Protein AF-A0A540K6C2-F1 (afdb_monomer_lite)

Secondary structure (DSSP, 8-state):
------PPPP-PPPPGGGGGGGGG-EEEEEEEEEEETTEEEEEEEEEEEEE--SSSSEEEEEEEEETTT--EEEEEEEEEEE-TTS-EEEEEEETTS-EEEEE-

pLDDT: mean 92.48, std 14.96, range [37.69, 98.94]

Radius of gyration: 16.46 Å; chains: 1; bounding box: 51×24×46 Å

InterPro domains:
  IPR012674 Calycin [G3DSA:2.40.128.20] (12-103)
  IPR012674 Calycin [SSF50814] (13-102)
  IPR014878 THAP4-like, heme-binding domain [PF08768] (18-102)
  IPR014878 THAP4-like, heme-binding domain [cd07828] (18-102)
  IPR045165 Nitrobindin family [PTHR15854] (7-102)

Foldseek 3Di:
DDDPDPDDDPPADAAPLCVVVCVQADKDKDKDWDDDPVDDIFIKIKIKHWDDNNDQKIKIKMWIAHPPPRHTDKIKIWIWHGDPVRKIWIWMDIPVGDIDIDID

Sequence (104 aa):
MEDVTATASPDIPMHPAIAPISYLLGTWKGQGEGGFPTINSFSYVEHLNFSHSGKPFIAYTQKTWKLNSGEPMHAESGFWRPKPDGSIEVVISQSTGLVEVQSF

Organism: Malus baccata (NCBI:txid106549)

Structure (mmCIF, N/CA/C/O backbone):
data_AF-A0A540K6C2-F1
#
_entry.id   AF-A0A540K6C2-F1
#
loop_
_atom_site.group_PDB
_atom_site.id
_atom_site.type_symbol
_atom_site.label_atom_id
_atom_site.label_alt_id
_atom_site.label_comp_id
_atom_site.label_asym_id
_atom_site.label_entity_id
_atom_site.label_seq_id
_atom_site.pdbx_PDB_ins_code
_atom_site.Cartn_x
_atom_site.Cartn_y
_atom_site.Cartn_z
_atom_site.occupancy
_atom_site.B_iso_or_equiv
_atom_site.auth_seq_id
_atom_site.auth_comp_id
_atom_site.auth_asym_id
_atom_site.auth_atom_id
_atom_site.pdbx_PDB_model_num
ATOM 1 N N . MET A 1 1 ? 31.796 0.067 12.458 1.00 40.25 1 MET A N 1
ATOM 2 C CA . MET A 1 1 ? 31.094 1.224 13.035 1.00 40.25 1 MET A CA 1
ATOM 3 C C . MET A 1 1 ? 29.620 0.875 12.930 1.00 40.25 1 MET A C 1
ATOM 5 O O . MET A 1 1 ? 29.098 0.869 11.829 1.00 40.25 1 MET A O 1
ATOM 9 N N . GLU A 1 2 ? 29.106 0.389 14.061 1.00 37.69 2 GLU A N 1
ATOM 10 C CA . GLU A 1 2 ? 27.723 0.044 14.440 1.00 37.69 2 GLU A CA 1
ATOM 11 C C . GLU A 1 2 ? 26.905 -0.898 13.536 1.00 37.69 2 GLU A C 1
ATOM 13 O O . GLU A 1 2 ? 26.323 -0.521 12.525 1.00 37.69 2 GLU A O 1
ATOM 18 N N . ASP A 1 3 ? 26.849 -2.152 13.993 1.00 41.78 3 ASP A N 1
ATOM 19 C CA . ASP A 1 3 ? 25.815 -3.139 13.694 1.00 41.78 3 ASP A CA 1
ATOM 20 C C . ASP A 1 3 ? 24.474 -2.605 14.224 1.00 41.78 3 ASP A C 1
ATOM 22 O O . ASP A 1 3 ? 24.268 -2.496 15.436 1.00 41.78 3 ASP A O 1
ATOM 26 N N . VAL A 1 4 ? 23.592 -2.171 13.321 1.00 49.88 4 VAL A N 1
ATOM 27 C CA . VAL A 1 4 ? 22.271 -1.643 13.678 1.00 49.88 4 VAL A CA 1
ATOM 28 C C . VAL A 1 4 ? 21.361 -2.834 13.964 1.00 49.88 4 VAL A C 1
ATOM 30 O O . VAL A 1 4 ? 20.581 -3.273 13.121 1.00 49.88 4 VAL A O 1
ATOM 33 N N . THR A 1 5 ? 21.481 -3.393 15.165 1.00 42.91 5 THR A N 1
ATOM 34 C CA . THR A 1 5 ? 20.510 -4.352 15.692 1.00 42.91 5 THR A CA 1
ATOM 35 C C . THR A 1 5 ? 19.124 -3.718 15.630 1.00 42.91 5 THR A C 1
ATOM 37 O O . THR A 1 5 ? 18.879 -2.700 16.280 1.00 42.91 5 THR A O 1
ATOM 40 N N . ALA A 1 6 ? 18.227 -4.307 14.835 1.00 47.50 6 ALA A N 1
ATOM 41 C CA . ALA A 1 6 ? 16.827 -3.917 14.776 1.00 47.50 6 ALA A CA 1
ATOM 42 C C . ALA A 1 6 ? 16.241 -3.972 16.193 1.00 47.50 6 ALA A C 1
ATOM 44 O O . ALA A 1 6 ? 16.102 -5.044 16.783 1.00 47.50 6 ALA A O 1
ATOM 45 N N . THR A 1 7 ? 15.941 -2.810 16.765 1.00 46.78 7 THR A N 1
ATOM 46 C CA . THR A 1 7 ? 15.244 -2.724 18.042 1.00 46.78 7 THR A CA 1
ATOM 47 C C . THR A 1 7 ? 13.846 -3.305 17.853 1.00 46.78 7 THR A C 1
ATOM 49 O O . THR A 1 7 ? 13.103 -2.899 16.956 1.00 46.78 7 THR A O 1
ATOM 52 N N . ALA A 1 8 ? 13.492 -4.300 18.671 1.00 49.19 8 ALA A N 1
ATOM 53 C CA . ALA A 1 8 ? 12.136 -4.828 18.701 1.00 49.19 8 ALA A CA 1
ATOM 54 C C . ALA A 1 8 ? 11.179 -3.662 18.984 1.00 49.19 8 ALA A C 1
ATOM 56 O O . ALA A 1 8 ? 11.326 -2.957 19.986 1.00 49.19 8 ALA A O 1
ATOM 57 N N . SER A 1 9 ? 10.244 -3.418 18.067 1.00 56.66 9 SER A N 1
ATOM 58 C CA . SER A 1 9 ? 9.208 -2.410 18.279 1.00 56.66 9 SER A CA 1
ATOM 59 C C . SER A 1 9 ? 8.400 -2.792 19.527 1.00 56.66 9 SER A C 1
ATOM 61 O O . SER A 1 9 ? 8.153 -3.983 19.725 1.00 56.66 9 SER A O 1
ATOM 63 N N . PRO A 1 10 ? 8.018 -1.829 20.387 1.00 64.69 10 PRO A N 1
ATOM 64 C CA . PRO A 1 10 ? 7.188 -2.122 21.550 1.00 64.69 10 PRO A CA 1
ATOM 65 C C . PRO A 1 10 ? 5.904 -2.830 21.106 1.00 64.69 10 PRO A C 1
ATOM 67 O O . PRO A 1 10 ? 5.368 -2.520 20.042 1.00 64.69 10 PRO A O 1
ATOM 70 N N . ASP A 1 11 ? 5.416 -3.770 21.918 1.00 81.88 11 ASP A N 1
ATOM 71 C CA . ASP A 1 11 ? 4.131 -4.431 21.682 1.00 81.88 11 ASP A CA 1
ATOM 72 C C . ASP A 1 11 ? 3.006 -3.409 21.910 1.00 81.88 11 ASP A C 1
ATOM 74 O O . ASP A 1 11 ? 2.593 -3.126 23.037 1.00 81.88 11 ASP A O 1
ATOM 78 N N . ILE A 1 12 ? 2.612 -2.729 20.832 1.00 89.62 12 ILE A N 1
ATOM 79 C CA . ILE A 1 12 ? 1.580 -1.697 20.845 1.00 89.62 12 ILE A CA 1
ATOM 80 C C . ILE A 1 12 ? 0.222 -2.402 20.775 1.00 89.62 12 ILE A C 1
ATOM 82 O O . ILE A 1 12 ? -0.035 -3.095 19.792 1.00 89.62 12 ILE A O 1
ATOM 86 N N . PRO A 1 13 ? -0.701 -2.182 21.730 1.00 95.00 13 PRO A N 1
ATOM 87 C CA . PRO A 1 13 ? -2.033 -2.768 21.654 1.00 95.00 13 PRO A CA 1
ATOM 88 C C . PRO A 1 13 ? -2.760 -2.398 20.353 1.00 95.00 13 PRO A C 1
ATOM 90 O O . PRO A 1 13 ? -2.826 -1.229 19.958 1.00 95.00 13 PRO A O 1
ATOM 93 N N . MET A 1 14 ? -3.329 -3.401 19.686 1.00 96.31 14 MET A N 1
ATOM 94 C CA . MET A 1 14 ? -4.099 -3.221 18.457 1.00 96.31 14 MET A CA 1
ATOM 95 C C . MET A 1 14 ? -5.439 -2.525 18.740 1.00 96.31 14 MET A C 1
ATOM 97 O O . MET A 1 14 ? -6.159 -2.883 19.671 1.00 96.31 14 MET A O 1
ATOM 101 N N . HIS A 1 15 ? -5.810 -1.547 17.909 1.00 97.38 15 HIS A N 1
ATOM 102 C CA . HIS A 1 15 ? -7.113 -0.892 18.024 1.00 97.38 15 HIS A CA 1
ATOM 103 C C . HIS A 1 15 ? -8.238 -1.841 17.559 1.00 97.38 15 HIS A C 1
ATOM 105 O O . HIS A 1 15 ? -8.110 -2.418 16.478 1.00 97.38 15 HIS A O 1
ATOM 111 N N . PRO A 1 16 ? -9.383 -1.954 18.264 1.00 96.88 16 PRO A N 1
ATOM 112 C CA . PRO A 1 16 ? -10.473 -2.852 17.859 1.00 96.88 16 PRO A CA 1
ATOM 113 C C . PRO A 1 16 ? -10.979 -2.619 16.428 1.00 96.88 16 PRO A C 1
ATOM 115 O O . PRO A 1 16 ? -11.298 -3.567 15.722 1.00 96.88 16 PRO A O 1
ATOM 118 N N . ALA A 1 17 ? -10.982 -1.363 15.969 1.00 97.25 17 ALA A N 1
ATOM 119 C CA . ALA A 1 17 ? -11.395 -1.010 14.605 1.00 97.25 17 ALA A CA 1
ATOM 120 C C . ALA A 1 17 ? -10.554 -1.669 13.494 1.00 97.25 17 ALA A C 1
ATOM 122 O O . ALA A 1 17 ? -11.079 -1.896 12.412 1.00 97.25 17 ALA A O 1
ATOM 123 N N . ILE A 1 18 ? -9.269 -1.972 13.733 1.00 97.31 18 ILE A N 1
ATOM 124 C CA . ILE A 1 18 ? -8.409 -2.615 12.722 1.00 97.31 18 ILE A CA 1
ATOM 125 C C . ILE A 1 18 ? -8.359 -4.138 12.870 1.00 97.31 18 ILE A C 1
ATOM 127 O O . ILE A 1 18 ? -7.832 -4.810 11.989 1.00 97.31 18 ILE A O 1
ATOM 131 N N . ALA A 1 19 ? -8.935 -4.699 13.940 1.00 96.38 19 ALA A N 1
ATOM 132 C CA . ALA A 1 19 ? -8.951 -6.141 14.177 1.00 96.38 19 ALA A CA 1
ATOM 133 C C . ALA A 1 19 ? -9.525 -6.956 12.994 1.00 96.38 19 ALA A C 1
ATOM 135 O O . ALA A 1 19 ? -8.898 -7.958 12.638 1.00 96.38 19 ALA A O 1
ATOM 136 N N . PRO A 1 20 ? -10.616 -6.534 12.312 1.00 96.06 20 PRO A N 1
ATOM 137 C CA . PRO A 1 20 ? -11.157 -7.268 11.162 1.00 96.06 20 PRO A CA 1
ATOM 138 C C . PRO A 1 20 ? -10.202 -7.370 9.967 1.00 96.06 20 PRO A C 1
ATOM 140 O O . PRO A 1 20 ? -10.295 -8.319 9.198 1.00 96.06 20 PRO A O 1
ATOM 143 N N . ILE A 1 21 ? -9.273 -6.420 9.824 1.00 96.88 21 ILE A N 1
ATOM 144 C CA . ILE A 1 21 ? -8.277 -6.374 8.740 1.00 96.88 21 ILE A CA 1
ATOM 145 C C . ILE A 1 21 ? -6.853 -6.663 9.240 1.00 96.88 21 ILE A C 1
ATOM 147 O O . ILE A 1 21 ? -5.874 -6.419 8.537 1.00 96.88 21 ILE A O 1
ATOM 151 N N . SER A 1 22 ? -6.721 -7.194 10.459 1.00 97.00 22 SER A N 1
ATOM 152 C CA . SER A 1 22 ? -5.426 -7.463 11.100 1.00 97.00 22 SER A CA 1
ATOM 153 C C . SER A 1 22 ? -4.582 -8.493 10.351 1.00 97.00 22 SER A C 1
ATOM 155 O O . SER A 1 22 ? -3.359 -8.466 10.453 1.00 97.00 22 SER A O 1
ATOM 157 N N . TYR A 1 23 ? -5.214 -9.343 9.539 1.00 97.50 23 TYR A N 1
ATOM 158 C CA . TYR A 1 23 ? -4.530 -10.310 8.683 1.00 97.50 23 TYR A CA 1
ATOM 159 C C . TYR A 1 23 ? -3.620 -9.659 7.632 1.00 97.50 23 TYR A C 1
ATOM 161 O O . TYR A 1 23 ? -2.781 -10.351 7.071 1.00 97.50 23 TYR A O 1
ATOM 169 N N . LEU A 1 24 ? -3.767 -8.355 7.359 1.00 98.19 24 LEU A N 1
ATOM 170 C CA . LEU A 1 24 ? -2.874 -7.607 6.471 1.00 98.19 24 LEU A CA 1
ATOM 171 C C . LEU A 1 24 ? -1.541 -7.244 7.136 1.00 98.19 24 LEU A C 1
ATOM 173 O O . LEU A 1 24 ? -0.567 -6.998 6.427 1.00 98.19 24 LEU A O 1
ATOM 177 N N . LEU A 1 25 ? -1.484 -7.176 8.471 1.00 98.31 25 LEU A N 1
ATOM 178 C CA . LEU A 1 25 ? -0.312 -6.694 9.202 1.00 98.31 25 LEU A CA 1
ATOM 179 C C . LEU A 1 25 ? 0.919 -7.556 8.915 1.00 98.31 25 LEU A C 1
ATOM 181 O O . LEU A 1 25 ? 0.883 -8.780 9.017 1.00 98.31 25 LEU A O 1
ATOM 185 N N . GLY A 1 26 ? 2.031 -6.896 8.600 1.00 97.81 26 GLY A N 1
ATOM 186 C CA . GLY A 1 26 ? 3.289 -7.556 8.279 1.00 97.81 26 GLY A CA 1
ATOM 187 C C . GLY A 1 26 ? 3.923 -7.042 6.995 1.00 97.81 26 GLY A C 1
ATOM 188 O O . GLY A 1 26 ? 3.555 -6.002 6.445 1.00 97.81 26 GLY A O 1
ATOM 189 N N . THR A 1 27 ? 4.933 -7.779 6.541 1.00 98.75 27 THR A N 1
ATOM 190 C CA . THR A 1 27 ? 5.642 -7.497 5.292 1.00 98.75 27 THR A CA 1
ATOM 191 C C . THR A 1 27 ? 5.303 -8.568 4.272 1.00 98.75 27 THR A C 1
ATOM 193 O O . THR A 1 27 ? 5.468 -9.755 4.543 1.00 98.75 27 THR A O 1
ATOM 196 N N . TRP A 1 28 ? 4.888 -8.132 3.089 1.00 98.75 28 TRP A N 1
ATOM 197 C CA . TRP A 1 28 ? 4.537 -8.991 1.967 1.00 98.75 28 TRP A CA 1
ATOM 198 C C . TRP A 1 28 ? 5.542 -8.771 0.851 1.00 98.75 28 TRP A C 1
ATOM 200 O O . TRP A 1 28 ? 5.970 -7.642 0.610 1.00 98.75 28 TRP A O 1
ATOM 210 N N . LYS A 1 29 ? 5.941 -9.849 0.180 1.00 98.38 29 LYS A N 1
ATOM 211 C CA . LYS A 1 29 ? 6.839 -9.796 -0.972 1.00 98.38 29 LYS A CA 1
ATOM 212 C C . LYS A 1 29 ? 6.311 -10.722 -2.049 1.00 98.38 29 LYS A C 1
ATOM 214 O O . LYS A 1 29 ? 5.970 -11.865 -1.752 1.00 98.38 29 LYS A O 1
ATOM 219 N N . GLY A 1 30 ? 6.272 -10.238 -3.279 1.00 98.19 30 GLY A N 1
ATOM 220 C CA . GLY A 1 30 ? 5.751 -10.991 -4.408 1.00 98.19 30 GLY A CA 1
ATOM 221 C C . GLY A 1 30 ? 6.244 -10.453 -5.740 1.00 98.19 30 GLY A C 1
ATOM 222 O O . GLY A 1 30 ? 7.133 -9.601 -5.802 1.00 98.19 30 GLY A O 1
ATOM 223 N N . GLN A 1 31 ? 5.662 -10.987 -6.805 1.00 98.25 31 GLN A N 1
ATOM 224 C CA . GLN A 1 31 ? 5.863 -10.523 -8.170 1.00 98.25 31 GLN A CA 1
ATOM 225 C C . GLN A 1 31 ? 4.506 -10.172 -8.773 1.00 98.25 31 GLN A C 1
ATOM 227 O O . GLN A 1 31 ? 3.506 -10.808 -8.439 1.00 98.25 31 GLN A O 1
ATOM 232 N N . GLY A 1 32 ? 4.491 -9.183 -9.658 1.00 97.56 32 GLY A N 1
ATOM 233 C CA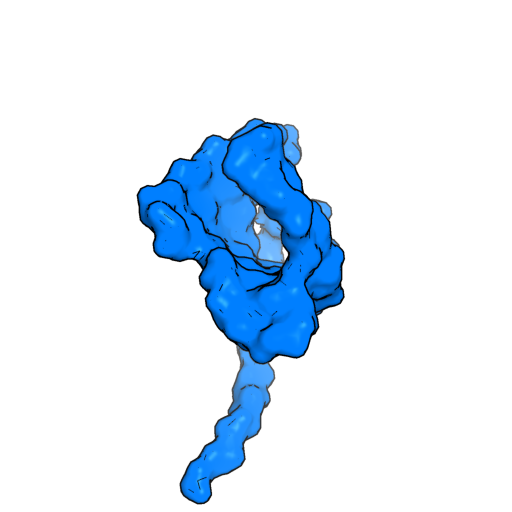 . GLY A 1 32 ? 3.303 -8.760 -10.387 1.00 97.56 32 GLY A CA 1
ATOM 234 C C . GLY A 1 32 ? 3.584 -8.561 -11.871 1.00 97.56 32 GLY A C 1
ATOM 235 O O . GLY A 1 32 ? 4.738 -8.480 -12.304 1.00 97.56 32 GLY A O 1
ATOM 236 N N . GLU A 1 33 ? 2.505 -8.474 -12.642 1.00 97.69 33 GLU A N 1
ATOM 237 C CA . GLU A 1 33 ? 2.517 -8.152 -14.066 1.00 97.69 33 GLU A CA 1
ATOM 238 C C . GLU A 1 33 ? 1.653 -6.912 -14.302 1.00 97.69 33 GLU A C 1
ATOM 240 O O . GLU A 1 33 ? 0.501 -6.851 -13.876 1.00 97.69 33 GLU A O 1
ATOM 245 N N . GLY A 1 34 ? 2.221 -5.907 -14.963 1.00 95.56 34 GLY A N 1
ATOM 246 C CA . GLY A 1 34 ? 1.538 -4.675 -15.337 1.00 95.56 34 GLY A CA 1
ATOM 247 C C . GLY A 1 34 ? 1.338 -4.599 -16.845 1.00 95.56 34 GLY A C 1
ATOM 248 O O . GLY A 1 34 ? 2.203 -5.018 -17.611 1.00 95.56 34 GLY A O 1
ATOM 249 N N . GLY A 1 35 ? 0.212 -4.038 -17.280 1.00 95.88 35 GLY A N 1
ATOM 250 C CA . GLY A 1 35 ? -0.088 -3.793 -18.688 1.00 95.88 35 GLY A CA 1
ATOM 251 C C . GLY A 1 35 ? -1.257 -2.824 -18.850 1.00 95.88 35 GLY A C 1
ATOM 252 O O . GLY A 1 35 ? -2.170 -2.794 -18.027 1.00 95.88 35 GLY A O 1
ATOM 253 N N . PHE A 1 36 ? -1.224 -2.010 -19.904 1.00 96.62 36 PHE A N 1
ATOM 254 C CA . PHE A 1 36 ? -2.289 -1.066 -20.254 1.00 96.62 36 PHE A CA 1
ATOM 255 C C . PHE A 1 36 ? -2.277 -0.841 -21.775 1.00 96.62 36 PHE A C 1
ATOM 257 O O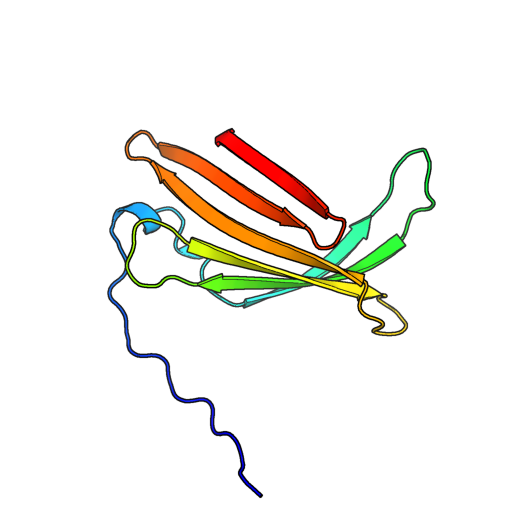 . PHE A 1 36 ? -1.205 -0.951 -22.361 1.00 96.62 36 PHE A O 1
ATOM 264 N N . PRO A 1 37 ? -3.393 -0.500 -22.454 1.00 98.12 37 PRO A N 1
ATOM 265 C CA . PRO A 1 37 ? -3.425 -0.411 -23.922 1.00 98.12 37 PRO A CA 1
ATOM 266 C C . PRO A 1 37 ? -2.357 0.481 -24.582 1.00 98.12 37 PRO A C 1
ATOM 268 O O . PRO A 1 37 ? -2.056 0.299 -25.757 1.00 98.12 37 PRO A O 1
ATOM 271 N N . THR A 1 38 ? -1.791 1.447 -23.854 1.00 97.69 38 THR A N 1
ATOM 272 C CA . THR A 1 38 ? -0.764 2.377 -24.352 1.00 97.69 38 THR A CA 1
ATOM 273 C C . THR A 1 38 ? 0.673 2.007 -23.962 1.00 97.69 38 THR A C 1
ATOM 275 O O . THR A 1 38 ? 1.595 2.725 -24.346 1.00 97.69 38 THR A O 1
ATOM 278 N N . ILE A 1 39 ? 0.892 0.918 -23.215 1.00 94.75 39 ILE A N 1
ATOM 279 C CA . ILE A 1 39 ? 2.220 0.461 -22.769 1.00 94.75 39 ILE A CA 1
ATOM 280 C C . ILE A 1 39 ? 2.378 -1.051 -22.971 1.00 94.75 39 ILE A C 1
ATOM 282 O O . ILE A 1 39 ? 1.418 -1.812 -22.884 1.00 94.75 39 ILE A O 1
ATOM 286 N N . ASN A 1 40 ? 3.609 -1.508 -23.196 1.00 96.75 40 ASN A N 1
ATOM 287 C CA . ASN A 1 40 ? 3.894 -2.943 -23.230 1.00 96.75 40 ASN A CA 1
ATOM 288 C C . ASN A 1 40 ? 3.745 -3.560 -21.836 1.00 96.75 40 ASN A C 1
ATOM 290 O O . ASN A 1 40 ? 4.042 -2.904 -20.836 1.00 96.75 40 ASN A O 1
ATOM 294 N N . SER A 1 41 ? 3.357 -4.835 -21.784 1.00 97.06 41 SER A N 1
ATOM 295 C CA . SER A 1 41 ? 3.352 -5.594 -20.536 1.00 97.06 41 SER A CA 1
ATOM 296 C C . SER A 1 41 ? 4.754 -5.689 -19.930 1.00 97.06 41 SER A C 1
ATOM 298 O O . SER A 1 41 ? 5.751 -5.799 -20.648 1.00 97.06 41 SER A O 1
ATOM 300 N N . PHE A 1 42 ? 4.832 -5.666 -18.604 1.00 96.06 42 PHE A N 1
ATOM 301 C CA . PHE A 1 42 ? 6.077 -5.755 -17.846 1.00 96.06 42 PHE A CA 1
ATOM 302 C C . PHE A 1 42 ? 5.868 -6.518 -16.535 1.00 96.06 42 PHE A C 1
ATOM 304 O O . PHE A 1 42 ? 4.767 -6.531 -15.992 1.00 96.06 42 PHE A O 1
ATOM 311 N N . SER A 1 43 ? 6.934 -7.112 -16.000 1.00 97.94 43 SER A N 1
ATOM 312 C CA . SER A 1 43 ? 6.920 -7.804 -14.703 1.00 97.94 43 SER A CA 1
ATOM 313 C C . SER A 1 43 ? 7.766 -7.055 -13.676 1.00 97.94 43 SER A C 1
ATOM 315 O O . SER A 1 43 ? 8.786 -6.444 -14.017 1.00 97.94 43 SER A O 1
ATOM 317 N N . TYR A 1 44 ? 7.371 -7.121 -12.409 1.00 98.44 44 TYR A N 1
ATOM 318 C CA . TYR A 1 44 ? 8.034 -6.411 -11.317 1.00 98.44 44 TYR A CA 1
ATOM 319 C C . TYR A 1 44 ? 8.046 -7.231 -10.025 1.00 98.44 44 TYR A C 1
ATOM 321 O O . TYR A 1 44 ? 7.200 -8.095 -9.811 1.00 98.44 44 TYR A O 1
ATOM 329 N N . VAL A 1 45 ? 9.015 -6.943 -9.156 1.00 98.62 45 VAL A N 1
ATOM 330 C CA . VAL A 1 45 ? 9.002 -7.367 -7.749 1.00 98.62 45 VAL A CA 1
ATOM 331 C C . VAL A 1 45 ? 8.288 -6.296 -6.944 1.00 98.62 45 VAL A C 1
ATOM 333 O O . VAL A 1 45 ? 8.509 -5.108 -7.173 1.00 98.62 45 VAL A O 1
ATOM 336 N N . GLU A 1 46 ? 7.481 -6.711 -5.978 1.00 98.81 46 GLU A N 1
ATOM 337 C CA . GLU A 1 46 ? 6.707 -5.821 -5.123 1.00 98.81 46 GLU A CA 1
ATOM 338 C C . GLU A 1 46 ? 6.883 -6.184 -3.656 1.00 98.81 46 GLU A C 1
ATOM 340 O O . GLU A 1 46 ? 6.766 -7.351 -3.272 1.00 98.81 46 GLU A O 1
ATOM 345 N N . HIS A 1 47 ? 7.157 -5.174 -2.832 1.00 98.69 47 HIS A N 1
ATOM 346 C CA . HIS A 1 47 ? 7.170 -5.296 -1.381 1.00 98.69 47 HIS A CA 1
ATOM 347 C C . HIS A 1 47 ? 6.119 -4.367 -0.778 1.00 98.69 47 HIS A C 1
ATOM 349 O O . HIS A 1 47 ? 6.144 -3.165 -1.047 1.00 98.69 47 HIS A O 1
ATOM 355 N N . LEU A 1 48 ? 5.268 -4.914 0.089 1.00 98.81 48 LEU A N 1
ATOM 356 C CA . LEU A 1 48 ? 4.289 -4.171 0.881 1.00 98.81 48 LEU A CA 1
ATOM 357 C C . LEU A 1 48 ? 4.663 -4.245 2.358 1.00 98.81 48 LEU A C 1
ATOM 359 O O . LEU A 1 48 ? 5.141 -5.277 2.836 1.00 98.81 48 LEU A O 1
ATOM 363 N N . ASN A 1 49 ? 4.378 -3.189 3.107 1.00 98.81 49 ASN A N 1
ATOM 364 C CA . ASN A 1 49 ? 4.379 -3.225 4.560 1.00 98.81 49 ASN A CA 1
ATOM 365 C C . ASN A 1 49 ? 3.101 -2.592 5.103 1.00 98.81 49 ASN A C 1
ATOM 367 O O . ASN A 1 49 ? 2.766 -1.458 4.755 1.00 98.81 49 ASN A O 1
ATOM 371 N N . PHE A 1 50 ? 2.436 -3.337 5.981 1.00 98.75 50 PHE A N 1
ATOM 372 C CA . PHE A 1 50 ? 1.281 -2.898 6.746 1.00 98.75 50 PHE A CA 1
ATOM 373 C C . PHE A 1 50 ? 1.645 -2.894 8.228 1.00 98.75 50 PHE A C 1
ATOM 375 O O . PHE A 1 50 ? 2.046 -3.920 8.783 1.00 98.75 50 PHE A O 1
ATOM 382 N N . SER A 1 51 ? 1.494 -1.744 8.877 1.00 98.19 51 SER A N 1
ATOM 383 C CA . SER A 1 51 ? 1.828 -1.555 10.291 1.00 98.19 51 SER A CA 1
ATOM 384 C C . SER A 1 51 ? 0.775 -0.713 11.009 1.0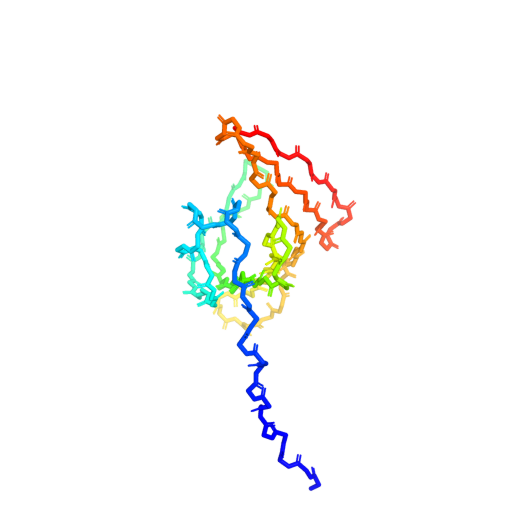0 98.19 51 SER A C 1
ATOM 386 O O . SER A 1 51 ? -0.022 -0.020 10.381 1.00 98.19 51 SER A O 1
ATOM 388 N N . HIS A 1 52 ? 0.746 -0.761 12.341 1.00 97.75 52 HIS A N 1
ATOM 389 C CA . HIS A 1 52 ? -0.144 0.082 13.138 1.00 97.75 52 HIS A CA 1
ATOM 390 C C . HIS A 1 52 ? 0.588 0.714 14.319 1.00 97.75 52 HIS A C 1
ATOM 392 O O . HIS A 1 52 ? 1.590 0.205 14.809 1.00 97.75 52 HIS A O 1
ATOM 398 N N . SER A 1 53 ? 0.028 1.821 14.802 1.00 96.62 53 SER A N 1
ATOM 399 C CA . SER A 1 53 ? 0.484 2.544 15.996 1.00 96.62 53 SER A CA 1
ATOM 400 C C . SER A 1 53 ? -0.556 2.526 17.126 1.00 96.62 53 SER A C 1
ATOM 402 O O . SER A 1 53 ? -0.547 3.376 18.014 1.00 96.62 53 SER A O 1
ATOM 404 N N . GLY A 1 54 ? -1.498 1.575 17.072 1.00 96.25 54 GLY A N 1
ATOM 405 C CA . GLY A 1 54 ? -2.589 1.429 18.054 1.00 96.25 54 GLY A CA 1
ATOM 406 C C . GLY A 1 54 ? -3.750 2.409 17.841 1.00 96.25 54 GLY A C 1
ATOM 407 O O . GLY A 1 54 ? -4.605 2.593 18.705 1.00 96.25 54 GLY A O 1
ATOM 408 N N . LYS A 1 55 ? -3.782 3.064 16.679 1.00 97.69 55 LYS A N 1
ATOM 409 C CA . LYS A 1 55 ? -4.842 3.976 16.232 1.00 97.69 55 LYS A CA 1
ATOM 410 C C . LYS A 1 55 ? -5.782 3.267 15.242 1.00 97.69 55 LYS A C 1
ATOM 412 O O . LYS A 1 55 ? -5.421 2.203 14.743 1.00 97.69 55 LYS A O 1
ATOM 417 N N . PRO A 1 56 ? -6.984 3.809 14.955 1.00 97.44 56 PRO A N 1
ATOM 418 C CA . PRO A 1 56 ? -7.962 3.182 14.057 1.00 97.44 56 PRO A CA 1
ATOM 419 C C . PRO A 1 56 ? -7.585 3.333 12.571 1.00 97.44 56 PRO A C 1
ATOM 421 O O . PRO A 1 56 ? -8.376 3.806 11.759 1.00 97.44 56 PRO A O 1
ATOM 424 N N . PHE A 1 57 ? -6.349 2.987 12.222 1.00 98.38 57 PHE A N 1
ATOM 425 C CA . PHE A 1 57 ? -5.860 2.915 10.853 1.00 98.38 57 PHE A CA 1
ATOM 426 C C . PHE A 1 57 ? -4.646 1.983 10.769 1.00 98.38 57 PHE A C 1
ATOM 428 O O . PHE A 1 57 ? -3.935 1.783 11.757 1.00 98.38 57 PHE A O 1
ATOM 435 N N . ILE A 1 58 ? -4.388 1.464 9.573 1.00 98.62 58 ILE A N 1
ATOM 436 C CA . ILE A 1 58 ? -3.155 0.752 9.224 1.00 98.62 58 ILE A CA 1
ATOM 437 C C . ILE A 1 58 ? -2.336 1.655 8.300 1.00 98.62 58 ILE A C 1
ATOM 439 O O . ILE A 1 58 ? -2.856 2.170 7.311 1.00 98.62 58 ILE A O 1
ATOM 443 N N . ALA A 1 59 ? -1.069 1.876 8.639 1.00 98.81 59 ALA A N 1
ATOM 444 C CA . ALA A 1 59 ? -0.095 2.501 7.755 1.00 98.81 59 ALA A CA 1
ATOM 445 C C . ALA A 1 59 ? 0.307 1.502 6.667 1.00 98.81 59 ALA A C 1
ATOM 447 O O . ALA A 1 59 ? 0.617 0.350 6.968 1.00 98.81 59 ALA A O 1
ATOM 448 N N . TYR A 1 60 ? 0.317 1.964 5.422 1.00 98.88 60 TYR A N 1
ATOM 449 C CA . TYR A 1 60 ? 0.650 1.184 4.239 1.00 98.88 60 TYR A CA 1
ATOM 450 C C . TYR A 1 60 ? 1.835 1.825 3.519 1.00 98.88 60 TYR A C 1
ATOM 452 O O . TYR A 1 60 ? 1.859 3.038 3.305 1.00 98.88 60 TYR A O 1
ATOM 460 N N . THR A 1 61 ? 2.810 1.009 3.134 1.00 98.88 61 THR A N 1
ATOM 461 C CA . THR A 1 61 ? 3.876 1.412 2.212 1.00 98.88 61 THR A CA 1
ATOM 462 C C . THR A 1 61 ? 4.116 0.317 1.193 1.00 98.88 61 THR A C 1
ATOM 464 O O . THR A 1 61 ? 4.049 -0.869 1.519 1.00 98.88 61 THR A O 1
ATOM 467 N N . GLN A 1 62 ? 4.434 0.724 -0.027 1.00 98.88 62 GLN A N 1
ATOM 468 C CA . GLN A 1 62 ? 4.716 -0.163 -1.135 1.00 98.88 62 GLN A CA 1
ATOM 469 C C . GLN A 1 62 ? 5.866 0.379 -1.967 1.00 98.88 62 GLN A C 1
ATOM 471 O O . GLN A 1 62 ? 6.051 1.591 -2.112 1.00 98.88 62 GLN A O 1
ATOM 476 N N . LYS A 1 63 ? 6.677 -0.544 -2.476 1.00 98.75 63 LYS A N 1
ATOM 477 C CA . LYS A 1 63 ? 7.753 -0.257 -3.419 1.00 98.75 63 LYS A CA 1
ATOM 478 C C . LYS A 1 63 ? 7.842 -1.380 -4.438 1.00 98.75 63 LYS A C 1
ATOM 480 O O . LYS A 1 63 ? 7.645 -2.549 -4.098 1.00 98.75 63 LYS A O 1
ATOM 485 N N . THR A 1 64 ? 8.213 -1.012 -5.657 1.00 98.81 64 THR A N 1
ATOM 486 C CA . THR A 1 64 ? 8.470 -1.949 -6.750 1.00 98.81 64 THR A CA 1
ATOM 487 C C . THR A 1 64 ? 9.882 -1.828 -7.301 1.00 98.81 64 THR A C 1
ATOM 489 O O . THR A 1 64 ? 10.533 -0.785 -7.193 1.00 98.81 64 THR A O 1
ATOM 492 N N . TRP A 1 65 ? 10.338 -2.907 -7.932 1.00 98.62 65 TRP A N 1
ATOM 493 C CA . TRP A 1 65 ? 11.605 -2.980 -8.650 1.00 98.62 65 TRP A CA 1
ATOM 494 C C . TRP A 1 65 ? 11.437 -3.768 -9.946 1.00 98.62 65 TRP A C 1
ATOM 496 O O . TRP A 1 65 ? 10.628 -4.698 -10.015 1.00 98.62 65 TRP A O 1
ATOM 506 N N . LYS A 1 66 ? 12.244 -3.451 -10.962 1.00 97.38 66 LYS A N 1
ATOM 507 C CA . LYS A 1 66 ? 12.313 -4.258 -12.187 1.00 97.38 66 LYS A CA 1
ATOM 508 C C . LYS A 1 66 ? 12.756 -5.676 -11.838 1.00 97.38 66 LYS A C 1
ATOM 510 O O . LYS A 1 66 ? 13.784 -5.846 -11.186 1.00 97.38 66 LYS A O 1
ATOM 515 N N . LEU A 1 67 ? 12.033 -6.681 -12.337 1.00 94.00 67 LEU A N 1
ATOM 516 C CA . LEU A 1 67 ? 12.270 -8.086 -11.984 1.00 94.00 67 LEU A CA 1
ATOM 517 C C . LEU A 1 67 ? 13.711 -8.553 -12.262 1.00 94.00 67 LEU A C 1
ATOM 519 O O . LEU A 1 67 ? 14.306 -9.232 -11.433 1.00 94.00 67 LEU A O 1
ATOM 523 N N . ASN A 1 68 ? 14.287 -8.152 -13.401 1.00 92.12 68 ASN A N 1
ATOM 524 C CA . ASN A 1 68 ? 15.594 -8.652 -13.844 1.00 92.12 68 ASN A CA 1
ATOM 525 C C . ASN A 1 68 ? 16.786 -7.828 -13.338 1.00 92.12 68 ASN A C 1
ATOM 527 O O . ASN A 1 68 ? 17.853 -8.387 -13.103 1.00 92.12 68 ASN A O 1
ATOM 531 N N . SER A 1 69 ? 16.639 -6.504 -13.216 1.00 96.00 69 SER A N 1
ATOM 532 C CA . SER A 1 69 ? 17.754 -5.610 -12.868 1.00 96.00 69 SER A CA 1
ATOM 533 C C . SER A 1 69 ? 17.737 -5.133 -11.419 1.00 96.00 69 SER A C 1
ATOM 535 O O . SER A 1 69 ? 18.740 -4.606 -10.948 1.00 96.00 69 SER A O 1
ATOM 537 N N . GLY A 1 70 ? 16.614 -5.277 -10.709 1.00 96.56 70 GLY A N 1
ATOM 538 C CA . GLY A 1 70 ? 16.463 -4.753 -9.352 1.00 96.56 70 GLY A CA 1
ATOM 539 C C . GLY A 1 70 ? 16.475 -3.223 -9.274 1.00 96.56 70 GLY A C 1
ATOM 540 O O . GLY A 1 70 ? 16.568 -2.672 -8.180 1.00 96.56 70 GLY A O 1
ATOM 541 N N . GLU A 1 71 ? 16.384 -2.518 -10.405 1.00 98.00 71 GLU A N 1
ATOM 542 C CA . GLU A 1 71 ? 16.249 -1.061 -10.416 1.00 98.00 71 GLU A CA 1
ATOM 543 C C . GLU A 1 71 ? 14.924 -0.657 -9.752 1.00 98.00 71 GLU A C 1
ATOM 545 O O . GLU A 1 71 ? 13.881 -1.208 -10.125 1.00 98.00 71 GLU A O 1
ATOM 550 N N . PRO A 1 72 ? 14.930 0.296 -8.799 1.00 97.88 72 PRO A N 1
ATOM 551 C CA . PRO A 1 72 ? 13.704 0.825 -8.212 1.00 97.88 72 PRO A CA 1
ATOM 552 C C . PRO A 1 72 ? 12.761 1.397 -9.274 1.00 97.88 72 PRO A C 1
ATOM 554 O O . PRO A 1 72 ? 13.196 2.065 -10.213 1.00 97.88 72 PRO A O 1
ATOM 557 N N . MET A 1 73 ? 11.468 1.137 -9.106 1.00 97.44 73 MET A N 1
ATOM 558 C CA . MET A 1 73 ? 10.396 1.627 -9.970 1.00 97.44 73 MET A CA 1
ATOM 559 C C . MET A 1 73 ? 9.460 2.551 -9.168 1.00 97.44 73 MET A C 1
ATOM 561 O O . MET A 1 73 ? 9.906 3.548 -8.604 1.00 97.44 73 MET A O 1
ATOM 565 N N . HIS A 1 74 ? 8.165 2.238 -9.132 1.00 98.00 74 HIS A N 1
ATOM 566 C CA . HIS A 1 74 ? 7.127 2.982 -8.433 1.00 98.00 74 HIS A CA 1
ATOM 567 C C . HIS A 1 74 ? 7.172 2.744 -6.919 1.00 98.00 74 HIS A C 1
ATOM 569 O O . HIS A 1 74 ? 7.556 1.659 -6.465 1.00 98.00 74 HIS A O 1
ATOM 575 N N . ALA A 1 75 ? 6.730 3.737 -6.150 1.00 98.69 75 ALA A N 1
ATOM 576 C CA . ALA A 1 75 ? 6.454 3.597 -4.730 1.00 98.69 75 ALA A CA 1
ATOM 577 C C . ALA A 1 75 ? 5.190 4.366 -4.348 1.00 98.69 75 ALA A C 1
ATOM 579 O O . ALA A 1 75 ? 4.889 5.419 -4.910 1.00 98.69 75 ALA A O 1
ATOM 58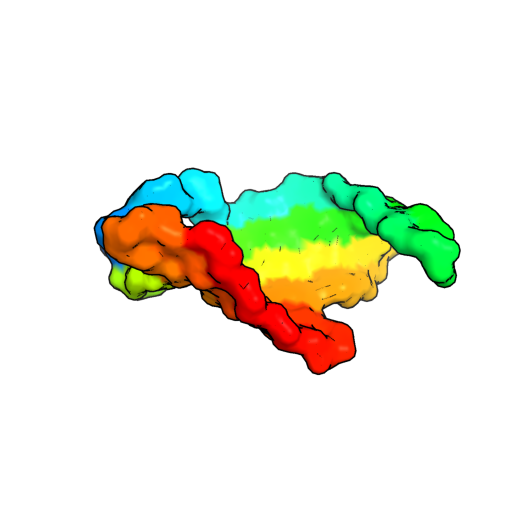0 N N . GLU A 1 76 ? 4.499 3.882 -3.328 1.00 98.88 76 GLU A N 1
ATOM 581 C CA . GLU A 1 76 ? 3.341 4.558 -2.761 1.00 98.88 76 GLU A CA 1
ATOM 582 C C . GLU A 1 76 ? 3.236 4.322 -1.257 1.00 98.88 76 GLU A C 1
ATOM 584 O O . GLU A 1 76 ? 3.830 3.402 -0.686 1.00 98.88 76 GLU A O 1
ATOM 589 N N . SER A 1 77 ? 2.499 5.199 -0.590 1.00 98.94 77 SER A N 1
ATOM 590 C CA . SER A 1 77 ? 2.244 5.084 0.840 1.00 98.94 77 SER A CA 1
ATOM 591 C C . SER A 1 77 ? 0.935 5.744 1.213 1.00 98.94 77 SER A C 1
ATOM 593 O O . SER A 1 77 ? 0.501 6.693 0.560 1.00 98.94 77 SER A O 1
ATOM 595 N N . GLY A 1 78 ? 0.322 5.268 2.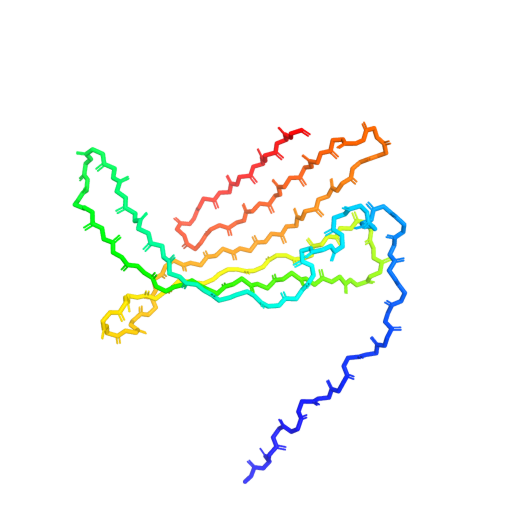288 1.00 98.81 78 GLY A N 1
ATOM 596 C CA . GLY A 1 78 ? -1.006 5.710 2.657 1.00 98.81 78 GLY A CA 1
ATOM 597 C C . GLY A 1 78 ? -1.521 5.132 3.962 1.00 98.81 78 GLY A C 1
ATOM 598 O O . GLY A 1 78 ? -0.773 4.565 4.762 1.00 98.81 78 GLY A O 1
ATOM 599 N N . PHE A 1 79 ? -2.831 5.262 4.155 1.00 98.81 79 PHE A N 1
ATOM 600 C CA . PHE A 1 79 ? -3.529 4.752 5.328 1.00 98.81 79 PHE A CA 1
ATOM 601 C C . PHE A 1 79 ? -4.816 4.031 4.943 1.00 98.81 79 PHE A C 1
ATOM 603 O O . PHE A 1 79 ? -5.616 4.548 4.168 1.00 98.81 79 PHE A O 1
ATOM 610 N N . TRP A 1 80 ? -5.033 2.870 5.556 1.00 98.62 80 TRP A N 1
ATOM 611 C CA . TRP A 1 80 ? -6.271 2.096 5.484 1.00 98.62 80 TRP A CA 1
ATOM 612 C C . TRP A 1 80 ? -7.097 2.374 6.741 1.00 98.62 80 TRP A C 1
ATOM 614 O O . TRP A 1 80 ? -6.608 2.194 7.859 1.00 98.62 80 TRP A O 1
ATOM 624 N N . ARG A 1 81 ? -8.330 2.857 6.574 1.00 98.44 81 ARG A N 1
ATOM 625 C CA . ARG A 1 81 ? -9.172 3.438 7.631 1.00 98.44 81 ARG A CA 1
ATOM 626 C C . ARG A 1 81 ? -10.532 2.723 7.683 1.00 98.44 81 ARG A C 1
ATOM 628 O O . ARG A 1 81 ? -11.500 3.235 7.115 1.00 98.44 81 ARG A O 1
ATOM 635 N N . PRO A 1 82 ? -10.621 1.553 8.343 1.00 97.88 82 PRO A N 1
ATOM 636 C CA . PRO A 1 82 ? -11.889 0.844 8.517 1.00 97.88 82 PRO A CA 1
ATOM 637 C C . PRO A 1 82 ? -12.872 1.662 9.366 1.00 97.88 82 PRO A C 1
ATOM 639 O O . PRO A 1 82 ? -12.470 2.386 10.286 1.00 97.88 82 PRO A O 1
ATOM 642 N N . LYS A 1 83 ? -14.165 1.549 9.061 1.00 95.31 83 LYS A N 1
ATOM 643 C CA . LYS A 1 83 ? -15.256 2.283 9.714 1.00 95.31 83 LYS A CA 1
ATOM 644 C C . LYS A 1 83 ? -16.180 1.333 10.496 1.00 95.31 83 LYS A C 1
ATOM 646 O O . LYS A 1 83 ? -16.200 0.133 10.224 1.00 95.31 83 LYS A O 1
ATOM 651 N N . PRO A 1 84 ? -16.963 1.840 11.471 1.00 92.50 84 PRO A N 1
ATOM 652 C CA . PRO A 1 84 ? -17.859 1.005 12.280 1.00 92.50 84 PRO A CA 1
ATOM 653 C C . PRO A 1 84 ? -18.969 0.288 11.500 1.00 92.50 84 PRO A C 1
ATOM 655 O O . PRO A 1 84 ? -19.501 -0.702 11.989 1.00 92.50 84 PRO A O 1
ATOM 658 N N . ASP A 1 85 ? -19.330 0.787 10.319 1.00 95.12 85 ASP A N 1
ATOM 659 C CA . ASP A 1 85 ? -20.347 0.199 9.439 1.00 95.12 85 ASP A CA 1
ATOM 660 C C . ASP A 1 85 ? -19.798 -0.918 8.530 1.00 95.12 85 ASP A C 1
ATOM 662 O O . ASP A 1 85 ? -20.546 -1.489 7.742 1.00 95.12 85 ASP A O 1
ATOM 666 N N . GLY A 1 86 ? -18.508 -1.250 8.656 1.00 94.06 86 GLY A N 1
ATOM 667 C CA . GLY A 1 86 ? -17.829 -2.262 7.848 1.00 94.06 86 GLY A CA 1
ATOM 668 C C . GLY A 1 86 ? -17.203 -1.729 6.559 1.00 94.06 86 GLY A C 1
ATOM 669 O O . GLY A 1 86 ? -16.444 -2.466 5.933 1.00 94.06 86 GLY A O 1
ATOM 670 N N . SER A 1 87 ? -17.459 -0.468 6.191 1.00 96.88 87 SER A N 1
ATOM 671 C CA . SER A 1 87 ? -16.794 0.173 5.052 1.00 96.88 87 SER A CA 1
ATOM 672 C C . SER A 1 87 ? -15.321 0.465 5.340 1.00 96.88 87 SER A C 1
ATOM 674 O O . SER A 1 87 ? -14.874 0.511 6.498 1.00 96.88 87 SER A O 1
ATOM 676 N N . ILE A 1 88 ? -14.545 0.689 4.281 1.00 97.69 88 ILE A N 1
ATOM 677 C CA . ILE A 1 88 ? -13.137 1.070 4.391 1.00 97.69 88 ILE A CA 1
ATOM 678 C C . ILE A 1 88 ? -12.788 2.222 3.455 1.00 97.69 88 ILE A C 1
ATOM 680 O O . ILE A 1 88 ? -13.120 2.223 2.276 1.00 97.69 88 ILE A O 1
ATOM 684 N N . GLU A 1 89 ? -12.068 3.198 4.003 1.00 98.38 89 GLU A N 1
ATOM 685 C CA . GLU A 1 89 ? -11.473 4.299 3.251 1.00 98.38 89 GLU A CA 1
ATOM 686 C C . GLU A 1 89 ? -9.961 4.069 3.149 1.00 98.38 89 GLU A C 1
ATOM 688 O O . GLU A 1 89 ? -9.302 3.798 4.158 1.00 98.38 89 GLU A O 1
ATOM 693 N N . VAL A 1 90 ? -9.398 4.184 1.950 1.00 98.69 90 VAL A N 1
ATOM 694 C CA . VAL A 1 90 ? -7.958 4.062 1.705 1.00 98.69 90 VAL A CA 1
ATOM 695 C C . VAL A 1 90 ? -7.465 5.337 1.034 1.00 98.69 90 VAL A C 1
ATOM 697 O O . VAL A 1 90 ? -7.958 5.721 -0.024 1.00 98.69 90 VAL A O 1
ATOM 700 N N . VAL A 1 91 ? -6.496 6.005 1.663 1.00 98.81 91 VAL A N 1
ATOM 701 C CA . VAL A 1 91 ? -5.887 7.242 1.150 1.00 98.81 91 VAL A CA 1
ATOM 702 C C . VAL A 1 91 ? -4.427 6.990 0.814 1.00 98.81 91 VAL A C 1
ATOM 704 O O . VAL A 1 91 ? -3.677 6.552 1.687 1.00 98.81 91 VAL A O 1
ATOM 707 N N . ILE A 1 92 ? -4.020 7.232 -0.432 1.00 98.88 92 ILE A N 1
ATOM 708 C CA . ILE A 1 92 ? -2.681 6.893 -0.943 1.00 98.88 92 ILE A CA 1
ATOM 709 C C . ILE 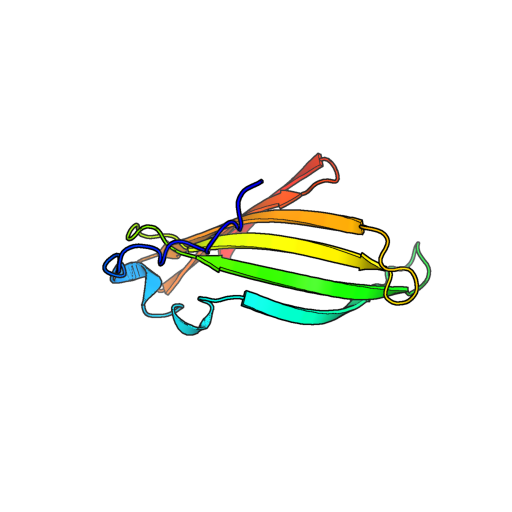A 1 92 ? -2.075 8.088 -1.679 1.00 98.88 92 ILE A C 1
ATOM 711 O O . ILE A 1 92 ? -2.756 8.779 -2.434 1.00 98.88 92 ILE A O 1
ATOM 715 N N . SER A 1 93 ? -0.775 8.304 -1.480 1.00 98.88 93 SER A N 1
ATOM 716 C CA . SER A 1 93 ? 0.068 9.152 -2.322 1.00 98.88 93 SER A CA 1
ATOM 717 C C . SER A 1 93 ? 1.070 8.298 -3.094 1.00 98.88 93 SER A C 1
ATOM 719 O O . SER A 1 93 ? 1.738 7.447 -2.499 1.00 98.88 93 SER A O 1
ATOM 721 N N . GLN A 1 94 ? 1.220 8.576 -4.384 1.00 98.81 94 GLN A N 1
ATOM 722 C CA . GLN A 1 94 ? 2.108 7.859 -5.295 1.00 98.81 94 GLN A CA 1
ATOM 723 C C . GLN A 1 94 ? 3.338 8.697 -5.650 1.00 98.81 94 GLN A C 1
ATOM 725 O O . GLN A 1 94 ? 3.262 9.921 -5.788 1.00 98.81 94 GLN A O 1
ATOM 730 N N . SER A 1 95 ? 4.480 8.042 -5.873 1.00 98.50 95 SER A N 1
ATOM 731 C CA . SER A 1 95 ? 5.733 8.703 -6.266 1.00 98.50 95 SER A CA 1
ATOM 732 C C . SER A 1 95 ? 5.645 9.422 -7.618 1.00 98.50 95 SER A C 1
ATOM 734 O O . SER A 1 95 ? 6.489 10.255 -7.932 1.00 98.50 95 SER A O 1
ATOM 736 N N . THR A 1 96 ? 4.629 9.106 -8.422 1.00 98.06 96 THR A N 1
ATOM 737 C CA . THR A 1 96 ? 4.304 9.736 -9.713 1.00 98.06 96 THR A CA 1
ATOM 738 C C . THR A 1 96 ? 3.589 11.082 -9.574 1.00 98.06 96 THR A C 1
ATOM 740 O O . THR A 1 96 ? 3.347 11.741 -10.582 1.00 98.06 96 THR A O 1
ATOM 743 N N . GLY A 1 97 ? 3.267 11.514 -8.348 1.00 98.38 97 GLY A N 1
ATOM 744 C CA . GLY A 1 97 ? 2.587 12.785 -8.084 1.00 98.38 97 GLY A CA 1
ATOM 745 C C . GLY A 1 97 ? 1.059 12.697 -8.086 1.00 98.38 97 GLY A C 1
ATOM 746 O O . GLY A 1 97 ? 0.397 13.730 -8.165 1.00 98.38 97 GLY A O 1
ATOM 747 N N . LEU A 1 98 ? 0.498 11.488 -7.996 1.00 98.75 98 LEU A N 1
ATOM 748 C CA . LEU A 1 98 ? -0.942 11.245 -7.880 1.00 98.75 98 LEU A CA 1
ATOM 749 C C . LEU A 1 98 ? -1.351 10.989 -6.424 1.00 98.75 98 LEU A C 1
ATOM 751 O O . LEU A 1 98 ? -0.565 10.483 -5.616 1.00 98.75 98 LEU A O 1
ATOM 755 N N . VAL A 1 99 ? -2.601 11.325 -6.104 1.00 98.69 99 VAL A N 1
ATOM 756 C CA . VAL A 1 99 ? -3.251 10.975 -4.837 1.00 98.69 99 VAL A CA 1
ATOM 757 C C . VAL A 1 99 ? -4.591 10.314 -5.111 1.00 98.69 99 VAL A C 1
ATOM 759 O O . VAL A 1 99 ? -5.306 10.710 -6.032 1.00 98.69 99 VAL A O 1
ATOM 762 N N . GLU A 1 100 ? -4.937 9.334 -4.289 1.00 98.56 100 GLU A N 1
ATOM 763 C CA . GLU A 1 100 ? -6.182 8.585 -4.407 1.00 98.56 100 GLU A CA 1
ATOM 764 C C . GLU A 1 100 ? -6.927 8.543 -3.076 1.00 98.56 100 GLU A C 1
ATOM 766 O O . GLU A 1 100 ? -6.323 8.446 -2.003 1.00 98.56 100 GLU A O 1
ATOM 771 N N . VAL A 1 101 ? -8.255 8.591 -3.171 1.00 98.38 101 VAL A N 1
ATOM 772 C CA . VAL A 1 101 ? -9.186 8.292 -2.084 1.00 98.38 101 VAL A CA 1
ATOM 773 C C . VAL A 1 101 ? -10.114 7.202 -2.600 1.00 98.38 101 VAL A C 1
ATOM 775 O O . VAL A 1 101 ? -10.888 7.440 -3.525 1.00 98.38 101 VAL A O 1
ATOM 778 N N . GLN A 1 102 ? -10.009 6.013 -2.019 1.00 98.19 102 GLN A N 1
ATOM 779 C CA . GLN A 1 102 ? -10.830 4.855 -2.356 1.00 98.19 102 GLN A CA 1
ATOM 780 C C . GLN A 1 102 ? -11.788 4.563 -1.200 1.00 98.19 102 GLN A C 1
ATOM 782 O O . GLN A 1 102 ? -11.376 4.610 -0.040 1.00 98.19 102 GLN A O 1
ATOM 787 N N . SER A 1 103 ? -13.039 4.237 -1.517 1.00 95.44 103 SER A N 1
ATOM 788 C CA . SER A 1 103 ? -14.067 3.864 -0.539 1.00 95.44 103 SER A CA 1
ATOM 789 C C . SER A 1 103 ? -14.772 2.594 -1.007 1.00 95.44 103 SER A C 1
ATOM 791 O O . SER A 1 103 ? -15.279 2.572 -2.131 1.00 95.44 103 SER A O 1
ATOM 793 N N . PHE A 1 104 ? -14.810 1.570 -0.154 1.00 90.25 104 PHE A N 1
ATOM 794 C CA . PHE A 1 104 ? -15.452 0.275 -0.410 1.00 90.25 104 PHE A CA 1
ATOM 795 C C . PHE A 1 104 ? -16.448 -0.078 0.693 1.00 90.25 104 PHE A C 1
ATOM 797 O O . PHE A 1 104 ? -16.190 0.308 1.861 1.00 90.25 104 PHE A O 1
#